Protein AF-A0A927SP95-F1 (afdb_monomer)

Secondary structure (DSSP, 8-state):
-EEEEEEE-TTS-HHHHHHHHGGGGGGEEEEEEHHHHHHHHTT-SEEEE-TTSEEEEEE---SSS--EEEEEE--SSSEEEEEEEE-TT-S--B--SS-SEEEEEEE--

Structure (mmCIF, N/CA/C/O backbone):
data_AF-A0A927SP95-F1
#
_entry.id   AF-A0A927SP95-F1
#
loop_
_atom_site.group_PDB
_atom_site.id
_atom_site.type_symbol
_atom_site.label_atom_id
_atom_site.label_alt_id
_atom_site.label_comp_id
_atom_site.label_asym_id
_atom_site.label_entity_id
_atom_site.label_seq_id
_atom_site.pdbx_PDB_ins_code
_atom_site.Cartn_x
_atom_site.Cartn_y
_atom_site.Cartn_z
_atom_site.occupancy
_atom_site.B_iso_or_equiv
_atom_site.auth_seq_id
_atom_site.auth_comp_id
_atom_site.auth_asym_id
_atom_site.auth_atom_id
_atom_site.pdbx_PDB_model_num
ATOM 1 N N . MET A 1 1 ? 7.076 -7.247 -18.136 1.00 79.69 1 MET A N 1
ATOM 2 C CA . MET A 1 1 ? 6.492 -6.467 -17.033 1.00 79.69 1 MET A CA 1
ATOM 3 C C . MET A 1 1 ? 5.248 -5.747 -17.532 1.00 79.69 1 MET A C 1
ATOM 5 O O . MET A 1 1 ? 5.354 -4.942 -18.454 1.00 79.69 1 MET A O 1
ATOM 9 N N . LEU A 1 2 ? 4.082 -6.104 -16.997 1.00 89.75 2 LEU A N 1
ATOM 10 C CA . LEU A 1 2 ? 2.785 -5.508 -17.331 1.00 89.75 2 LEU A CA 1
ATOM 11 C C . LEU A 1 2 ? 2.539 -4.287 -16.442 1.00 89.75 2 LEU A C 1
ATOM 13 O O . LEU A 1 2 ? 2.925 -4.301 -15.279 1.00 89.75 2 LEU A O 1
ATOM 17 N N . LYS A 1 3 ? 1.938 -3.228 -16.988 1.00 93.94 3 LYS A N 1
ATOM 18 C CA . LYS A 1 3 ? 1.659 -1.986 -16.256 1.00 93.94 3 LYS A CA 1
ATOM 19 C C . LYS A 1 3 ? 0.172 -1.694 -16.300 1.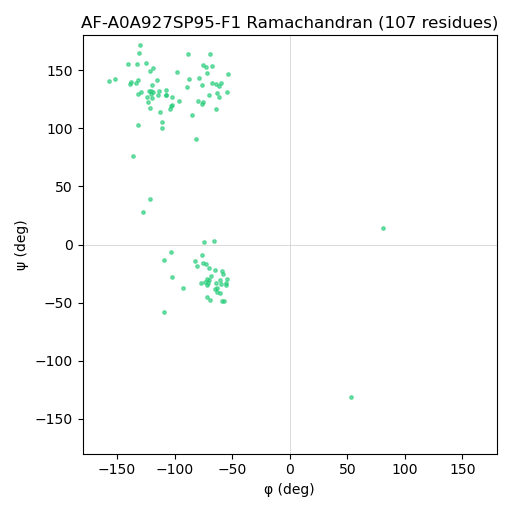00 93.94 3 LYS A C 1
ATOM 21 O O . LYS A 1 3 ? -0.403 -1.695 -17.387 1.00 93.94 3 LYS A O 1
ATOM 26 N N . GLU A 1 4 ? -0.406 -1.384 -15.152 1.00 94.62 4 GLU A N 1
ATOM 27 C CA . GLU A 1 4 ? -1.829 -1.093 -15.027 1.00 94.62 4 GLU A CA 1
ATOM 28 C C . GLU A 1 4 ? -2.061 0.097 -14.095 1.00 94.62 4 GLU A C 1
ATOM 30 O O . GLU A 1 4 ? -1.383 0.249 -13.078 1.00 94.62 4 GLU A O 1
ATOM 35 N N . ILE A 1 5 ? -3.010 0.959 -14.470 1.00 94.88 5 ILE A N 1
ATOM 36 C CA . ILE A 1 5 ? -3.501 2.041 -13.618 1.00 94.88 5 ILE A CA 1
ATOM 37 C C . ILE A 1 5 ? -4.851 1.607 -13.061 1.00 94.88 5 ILE A C 1
ATOM 39 O O . ILE A 1 5 ? -5.805 1.416 -13.814 1.00 94.88 5 ILE A O 1
ATOM 43 N N . THR A 1 6 ? -4.930 1.507 -11.741 1.00 95.06 6 THR A N 1
ATOM 44 C CA . THR A 1 6 ? -6.137 1.134 -11.014 1.00 95.06 6 THR A CA 1
ATOM 45 C C . THR A 1 6 ? -6.737 2.383 -10.379 1.00 95.06 6 THR A C 1
ATOM 47 O O . T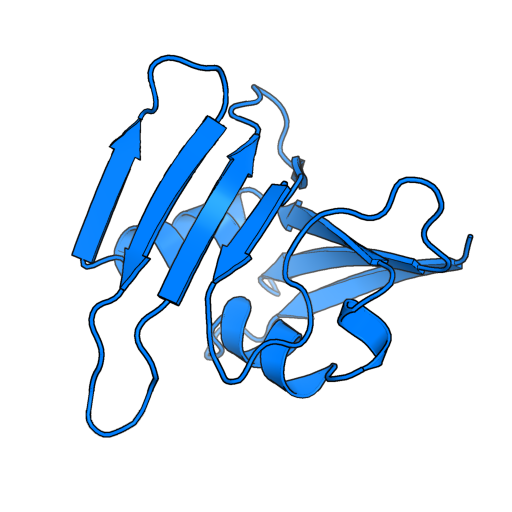HR A 1 6 ? -6.132 3.027 -9.516 1.00 95.06 6 THR A O 1
ATOM 50 N N . TYR A 1 7 ? -7.945 2.743 -10.811 1.00 96.19 7 TYR A N 1
ATOM 51 C CA . TYR A 1 7 ? -8.688 3.858 -10.232 1.00 96.19 7 TYR A CA 1
ATOM 52 C C . TYR A 1 7 ? -9.458 3.382 -9.001 1.00 96.19 7 TYR A C 1
ATOM 54 O O . TYR A 1 7 ? -10.409 2.613 -9.112 1.00 96.19 7 TYR A O 1
ATOM 62 N N . VAL A 1 8 ? -9.045 3.846 -7.825 1.00 95.88 8 VAL A N 1
ATOM 63 C CA . VAL A 1 8 ? -9.692 3.537 -6.548 1.00 95.88 8 VAL A CA 1
ATOM 64 C C . VAL A 1 8 ? -10.977 4.366 -6.440 1.00 95.88 8 VAL A C 1
ATOM 66 O O . VAL A 1 8 ? -10.891 5.600 -6.471 1.00 95.88 8 VAL A O 1
ATOM 69 N N . PRO A 1 9 ? -12.161 3.740 -6.298 1.00 95.75 9 PRO A N 1
ATOM 70 C CA . PRO A 1 9 ? -13.414 4.461 -6.087 1.00 95.75 9 PRO A CA 1
ATOM 71 C C . PRO A 1 9 ? -13.335 5.434 -4.902 1.00 95.75 9 PRO A C 1
ATOM 73 O O . PRO A 1 9 ? -12.647 5.175 -3.912 1.00 95.75 9 PRO A O 1
ATOM 76 N N . GLN A 1 10 ? -14.033 6.570 -4.986 1.00 92.69 10 GLN A N 1
ATOM 77 C CA . GLN A 1 10 ? -13.918 7.647 -3.990 1.00 92.69 10 GLN A CA 1
ATOM 78 C C . GLN A 1 10 ? -14.305 7.219 -2.571 1.00 92.69 10 GLN A C 1
ATOM 80 O O . GLN A 1 10 ? -13.743 7.725 -1.597 1.00 92.69 10 GLN A O 1
ATOM 85 N N . ASP A 1 11 ? -15.228 6.275 -2.448 1.00 92.75 11 ASP A N 1
ATOM 86 C CA . ASP A 1 11 ? -15.719 5.690 -1.203 1.00 92.75 11 ASP A CA 1
ATOM 87 C C . ASP A 1 11 ? -14.816 4.573 -0.658 1.00 92.75 11 ASP A C 1
ATOM 89 O O . ASP A 1 11 ? -14.894 4.252 0.524 1.00 92.75 11 ASP A O 1
ATOM 93 N N . LYS A 1 12 ? -13.880 4.056 -1.461 1.00 94.00 12 LYS A N 1
ATOM 94 C CA . LYS A 1 12 ? -13.056 2.893 -1.112 1.00 94.00 12 LYS A CA 1
ATOM 95 C C . LYS A 1 12 ? -11.675 3.248 -0.564 1.00 94.00 12 LYS A C 1
ATOM 97 O O . LYS A 1 12 ? -11.102 4.279 -0.936 1.00 94.00 12 LYS A O 1
ATOM 102 N N . CYS A 1 13 ? -11.131 2.428 0.337 1.00 94.50 13 CYS A N 1
ATOM 103 C CA . CYS A 1 13 ? -9.741 2.550 0.772 1.00 94.50 13 CYS A CA 1
ATOM 104 C C . CYS A 1 13 ? -8.791 1.987 -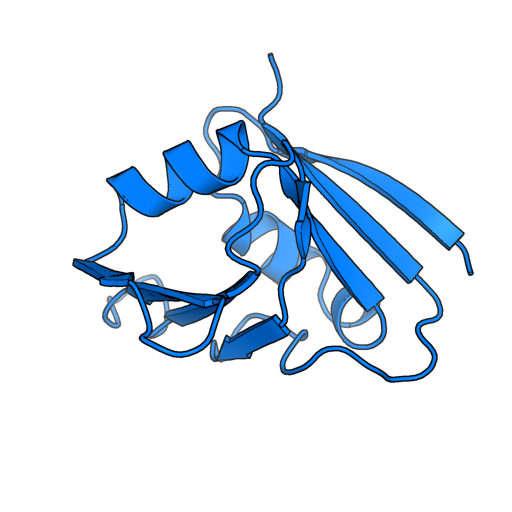0.305 1.00 94.50 13 CYS A C 1
ATOM 106 O O . CYS A 1 13 ? -9.055 0.911 -0.842 1.00 94.50 13 CYS A O 1
ATOM 108 N N . PRO A 1 14 ? -7.665 2.658 -0.619 1.00 96.12 14 PRO A N 1
ATOM 109 C CA . PRO A 1 14 ? -6.645 2.097 -1.507 1.00 96.12 14 PRO A CA 1
ATOM 110 C C . PRO A 1 14 ? -6.105 0.731 -1.062 1.00 96.12 14 PRO A C 1
ATOM 112 O O . PRO A 1 14 ? -5.815 -0.104 -1.912 1.00 96.12 14 PRO A O 1
ATOM 115 N N . LEU A 1 15 ? -5.993 0.490 0.250 1.00 96.00 15 LEU A N 1
ATOM 116 C CA . LEU A 1 15 ? -5.504 -0.787 0.782 1.00 96.00 15 LEU A CA 1
ATOM 117 C C . LEU A 1 15 ? -6.519 -1.925 0.586 1.00 96.00 15 LEU A C 1
ATOM 119 O O . LEU A 1 15 ? -6.104 -3.036 0.276 1.00 96.00 15 LEU A O 1
ATOM 123 N N . ASP A 1 16 ? -7.827 -1.639 0.629 1.00 95.25 16 ASP A N 1
ATOM 124 C CA . ASP A 1 16 ? -8.868 -2.637 0.325 1.00 95.25 16 ASP A CA 1
ATOM 125 C C . ASP A 1 16 ? -8.770 -3.114 -1.130 1.00 95.25 16 ASP A C 1
ATOM 127 O O . ASP A 1 16 ? -8.973 -4.287 -1.424 1.00 95.25 16 ASP A O 1
ATOM 131 N N . VAL A 1 17 ? -8.437 -2.209 -2.059 1.00 95.62 17 VAL A N 1
ATOM 132 C CA . VAL A 1 17 ? -8.224 -2.580 -3.467 1.00 95.62 17 VAL A CA 1
ATOM 133 C C . VAL A 1 17 ? -7.035 -3.530 -3.595 1.00 95.62 17 VAL A C 1
ATOM 135 O O . VAL A 1 17 ? -7.128 -4.513 -4.320 1.00 95.62 17 VAL A O 1
ATOM 138 N N . LEU A 1 18 ? -5.944 -3.291 -2.860 1.00 94.81 18 LEU A N 1
ATOM 139 C CA . LEU A 1 18 ? -4.802 -4.211 -2.842 1.00 94.81 18 LEU A CA 1
ATOM 140 C C . LEU A 1 18 ? -5.156 -5.571 -2.228 1.00 94.81 18 LEU A C 1
ATOM 142 O O . LEU A 1 18 ? -4.706 -6.594 -2.741 1.00 94.81 18 LEU A O 1
ATOM 146 N N . ALA A 1 19 ? -5.973 -5.597 -1.173 1.00 94.31 19 ALA A N 1
ATOM 147 C CA . ALA A 1 19 ? -6.465 -6.842 -0.584 1.00 94.31 19 ALA A CA 1
ATOM 148 C C . ALA A 1 19 ? -7.290 -7.656 -1.601 1.00 94.31 19 ALA A C 1
ATOM 150 O O . ALA A 1 19 ? -7.112 -8.866 -1.735 1.00 94.31 19 ALA A O 1
ATOM 151 N N . GLU A 1 20 ? -8.134 -6.989 -2.389 1.00 94.88 20 GLU A N 1
ATOM 152 C CA . GLU A 1 20 ? -8.957 -7.629 -3.423 1.00 94.88 20 GLU A CA 1
ATOM 153 C C . GLU A 1 20 ? -8.171 -8.152 -4.626 1.00 94.88 20 GLU A C 1
ATOM 155 O O . GLU A 1 20 ? -8.574 -9.148 -5.227 1.00 94.88 20 GLU A O 1
ATOM 160 N N . MET A 1 21 ? -7.049 -7.518 -4.973 1.00 92.19 21 MET A N 1
ATOM 161 C CA . MET A 1 21 ? -6.154 -8.003 -6.033 1.00 92.19 21 MET A CA 1
ATOM 162 C C . MET A 1 21 ? -5.506 -9.347 -5.672 1.00 92.19 21 MET A C 1
ATOM 164 O O . MET A 1 21 ? -5.085 -10.097 -6.556 1.00 92.19 21 MET A O 1
ATOM 168 N N . GLY A 1 22 ? -5.442 -9.675 -4.377 1.00 91.00 22 GLY A N 1
ATOM 169 C CA . GLY A 1 22 ? -4.972 -10.963 -3.887 1.00 91.00 22 GLY A CA 1
ATOM 170 C C . GLY A 1 22 ? -3.597 -11.331 -4.445 1.00 91.00 22 GLY A C 1
ATOM 171 O O . GLY A 1 22 ? -2.667 -10.527 -4.447 1.00 91.00 22 GLY A O 1
ATOM 172 N N . ALA A 1 23 ? -3.464 -12.557 -4.955 1.00 90.75 23 ALA A N 1
ATOM 173 C CA . ALA A 1 23 ? -2.181 -13.105 -5.394 1.00 90.75 23 ALA A CA 1
ATOM 174 C C . ALA A 1 23 ? -1.475 -12.273 -6.481 1.00 90.75 23 ALA A C 1
ATOM 176 O O . ALA A 1 23 ? -0.247 -12.320 -6.564 1.00 90.75 23 ALA A O 1
ATOM 177 N N . GLU A 1 24 ? -2.204 -11.494 -7.284 1.00 89.44 24 GLU A N 1
ATOM 178 C CA . GLU A 1 24 ? -1.596 -10.656 -8.324 1.00 89.44 24 GLU A CA 1
ATOM 179 C C . GLU A 1 24 ? -0.694 -9.568 -7.733 1.00 89.44 24 GLU A C 1
ATOM 181 O O . GLU A 1 24 ? 0.343 -9.248 -8.314 1.00 89.44 24 GLU A O 1
ATOM 186 N N . SER A 1 25 ? -1.026 -9.045 -6.548 1.00 91.00 25 SER A N 1
ATOM 187 C CA . SER A 1 25 ? -0.212 -8.022 -5.889 1.00 91.00 25 SER A CA 1
ATOM 188 C C . SER A 1 25 ? 1.066 -8.588 -5.260 1.00 91.00 25 SER A C 1
ATOM 190 O O . SER A 1 25 ? 1.962 -7.817 -4.935 1.00 91.00 25 SER A O 1
ATOM 192 N N . SER A 1 26 ? 1.169 -9.909 -5.064 1.00 92.12 26 SER A N 1
ATOM 193 C CA . SER A 1 26 ? 2.293 -10.532 -4.342 1.00 92.12 26 SER A CA 1
ATOM 194 C C . SER A 1 26 ? 3.638 -10.454 -5.078 1.00 92.12 26 SER A C 1
ATOM 196 O O . SER A 1 26 ? 4.680 -10.425 -4.431 1.00 92.12 26 SER A O 1
ATOM 198 N N . ASP A 1 27 ? 3.614 -10.385 -6.414 1.00 90.44 27 ASP A N 1
ATOM 199 C CA . ASP A 1 27 ? 4.792 -10.351 -7.300 1.00 90.44 27 ASP A CA 1
ATOM 200 C C . ASP A 1 27 ? 4.796 -9.078 -8.173 1.00 90.44 27 ASP A C 1
ATOM 202 O O . ASP A 1 27 ? 5.078 -9.092 -9.380 1.00 90.44 27 ASP A O 1
ATOM 206 N N . ALA A 1 28 ? 4.397 -7.958 -7.563 1.00 95.12 28 ALA A N 1
ATOM 207 C CA . ALA A 1 28 ? 4.217 -6.676 -8.232 1.00 95.12 28 ALA A CA 1
ATOM 208 C C . ALA A 1 28 ? 5.022 -5.550 -7.576 1.00 95.12 28 ALA A C 1
ATOM 210 O O . ALA A 1 28 ? 5.301 -5.579 -6.381 1.00 95.12 28 ALA A O 1
ATOM 211 N N . TRP A 1 29 ? 5.332 -4.504 -8.342 1.00 97.25 29 TRP A N 1
ATOM 212 C CA . TRP A 1 29 ? 5.604 -3.188 -7.760 1.00 97.25 29 TRP A CA 1
ATOM 213 C C . TRP A 1 29 ? 4.309 -2.400 -7.639 1.00 97.25 29 TRP A C 1
ATOM 215 O O . TRP A 1 29 ? 3.520 -2.336 -8.581 1.00 97.25 29 TRP A O 1
ATOM 225 N N . ILE A 1 30 ? 4.120 -1.756 -6.493 1.00 97.81 30 ILE A N 1
ATOM 226 C CA . ILE A 1 30 ? 2.939 -0.948 -6.213 1.00 97.81 30 ILE A CA 1
ATOM 227 C C . ILE A 1 30 ? 3.375 0.508 -6.081 1.00 97.81 30 ILE A C 1
ATOM 229 O O . ILE A 1 30 ? 4.291 0.833 -5.328 1.00 97.81 30 ILE A O 1
ATOM 233 N N . TYR A 1 31 ? 2.697 1.385 -6.810 1.00 97.75 31 TYR A N 1
ATOM 234 C CA . TYR A 1 31 ? 2.855 2.829 -6.724 1.00 97.75 31 TYR A CA 1
ATOM 235 C C . TYR A 1 31 ? 1.527 3.458 -6.319 1.00 97.75 31 TYR A C 1
ATOM 237 O O . TYR A 1 31 ? 0.504 3.253 -6.973 1.00 97.75 31 TYR A O 1
ATOM 245 N N . LEU A 1 32 ? 1.548 4.258 -5.258 1.00 97.94 32 LEU A N 1
ATOM 246 C CA . LEU A 1 32 ? 0.394 5.012 -4.784 1.00 97.94 32 LEU A CA 1
ATOM 247 C C . LEU A 1 32 ? 0.527 6.470 -5.211 1.00 97.94 32 LEU A C 1
ATOM 249 O O . LEU A 1 32 ? 1.535 7.121 -4.939 1.00 97.94 32 LEU A O 1
ATOM 253 N N . HIS A 1 33 ? -0.497 7.005 -5.868 1.00 97.75 33 HIS 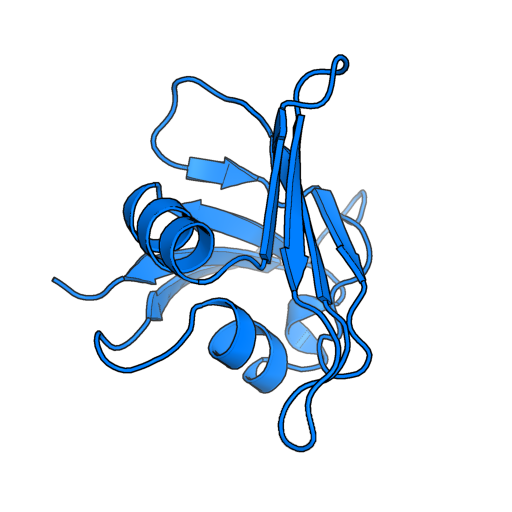A N 1
ATOM 254 C CA . HIS A 1 33 ? -0.546 8.426 -6.190 1.00 97.75 33 HIS A CA 1
ATOM 255 C C . HIS A 1 33 ? -0.697 9.268 -4.913 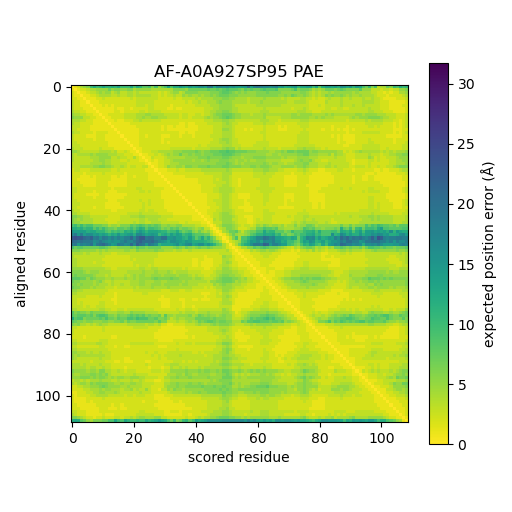1.00 97.75 33 HIS A C 1
ATOM 257 O O . HIS A 1 33 ? -1.320 8.836 -3.940 1.00 97.75 33 HIS A O 1
ATOM 263 N N . GLU A 1 34 ? -0.229 10.516 -4.933 1.00 96.12 34 GLU A N 1
ATOM 264 C CA . GLU A 1 34 ? -0.287 11.437 -3.793 1.00 96.12 34 GLU A CA 1
ATOM 265 C C . GLU A 1 34 ? -1.710 11.616 -3.234 1.00 96.12 34 GLU A C 1
ATOM 267 O O . GLU A 1 34 ? -1.893 11.830 -2.038 1.00 96.12 34 GLU A O 1
ATOM 272 N N . ASN A 1 35 ? -2.745 11.497 -4.073 1.00 96.12 35 ASN A N 1
ATOM 273 C CA . ASN A 1 35 ? -4.138 11.595 -3.628 1.00 96.12 35 ASN A CA 1
ATOM 274 C C . ASN A 1 35 ? -4.600 10.351 -2.843 1.00 96.12 35 ASN A C 1
ATOM 276 O O . ASN A 1 35 ? -5.385 10.490 -1.905 1.00 96.12 35 ASN A O 1
ATOM 280 N N . ALA A 1 36 ? -4.081 9.167 -3.175 1.00 97.00 36 ALA A N 1
ATOM 281 C CA . ALA A 1 36 ? -4.313 7.930 -2.442 1.00 97.00 36 ALA A CA 1
ATOM 282 C C . ALA A 1 36 ? -3.566 7.971 -1.104 1.00 97.00 36 ALA A C 1
ATOM 284 O O . ALA A 1 36 ? -4.175 7.732 -0.064 1.00 97.00 36 ALA A O 1
ATOM 285 N N . ILE A 1 37 ? -2.300 8.411 -1.112 1.00 95.81 37 ILE A N 1
ATOM 286 C CA . ILE A 1 37 ? -1.510 8.652 0.107 1.00 95.81 37 ILE A CA 1
ATOM 287 C C . ILE A 1 37 ? -2.217 9.646 1.032 1.00 95.81 37 ILE A C 1
ATOM 289 O O . ILE A 1 37 ? -2.424 9.357 2.206 1.00 95.81 37 ILE A O 1
ATOM 293 N N . LYS A 1 38 ? -2.677 10.790 0.509 1.00 94.50 38 LYS A N 1
ATOM 294 C CA . LYS A 1 38 ? -3.432 11.787 1.287 1.00 94.50 38 LYS A CA 1
ATOM 295 C C . LYS A 1 38 ? -4.719 11.219 1.884 1.00 94.50 38 LYS A C 1
ATOM 297 O O . LYS A 1 38 ? -5.118 11.653 2.964 1.00 94.50 38 LYS A O 1
ATOM 302 N N . LYS A 1 39 ? -5.396 10.289 1.200 1.00 95.25 39 LYS A N 1
ATOM 303 C CA . LYS A 1 39 ? -6.574 9.607 1.750 1.00 95.25 39 LYS A CA 1
ATOM 304 C C . LYS A 1 39 ? -6.181 8.664 2.888 1.00 95.25 39 LYS A C 1
ATOM 306 O O . LYS A 1 39 ? -6.790 8.745 3.950 1.00 95.25 39 LYS A O 1
ATOM 311 N N . LEU A 1 40 ? -5.155 7.838 2.690 1.00 95.81 40 LEU A N 1
ATOM 312 C CA . LEU A 1 40 ? -4.643 6.917 3.708 1.00 95.81 40 LEU A CA 1
ATOM 313 C C . LEU A 1 40 ? -4.180 7.664 4.963 1.00 95.81 40 LEU A C 1
ATOM 315 O O . LEU A 1 40 ? -4.652 7.363 6.058 1.00 95.81 40 LEU A O 1
ATOM 319 N N . ALA A 1 41 ? -3.383 8.720 4.790 1.00 94.25 41 ALA A N 1
ATOM 320 C CA . ALA A 1 41 ? -2.850 9.546 5.872 1.00 94.25 41 ALA A CA 1
ATOM 321 C C . ALA A 1 41 ? -3.932 10.119 6.802 1.00 94.25 41 ALA A C 1
ATOM 323 O O . ALA A 1 41 ? -3.701 10.272 7.995 1.00 94.25 41 ALA A O 1
ATOM 324 N N . LYS A 1 42 ? -5.127 10.428 6.276 1.00 94.06 42 LYS A N 1
ATOM 325 C CA . LYS A 1 42 ? -6.256 10.939 7.077 1.00 94.06 42 LYS A CA 1
ATOM 326 C C . LYS A 1 42 ? -6.872 9.891 8.004 1.00 94.06 42 LYS A C 1
ATOM 328 O O . LYS A 1 42 ? -7.606 10.262 8.912 1.00 94.06 42 LYS A O 1
ATOM 333 N N . SER A 1 43 ? -6.642 8.613 7.720 1.00 92.94 43 SER A N 1
ATOM 334 C CA . SER A 1 43 ? -7.223 7.481 8.447 1.00 92.94 43 SER A CA 1
ATOM 335 C C . SER A 1 43 ? -6.214 6.708 9.293 1.00 92.94 43 SER A C 1
ATOM 337 O O . SER A 1 43 ? -6.637 5.886 10.096 1.00 92.94 43 SER A O 1
ATOM 339 N N . ALA A 1 44 ? -4.914 6.936 9.092 1.00 94.31 44 ALA A N 1
ATOM 340 C CA . ALA A 1 44 ? -3.862 6.253 9.834 1.00 94.31 44 ALA A CA 1
ATOM 341 C C . ALA A 1 44 ? -3.871 6.676 11.310 1.00 94.31 44 ALA A C 1
ATOM 343 O O . ALA A 1 44 ? -4.013 7.860 11.624 1.00 94.31 44 ALA A O 1
ATOM 344 N N . ASP A 1 45 ? -3.676 5.714 12.212 1.00 93.44 45 ASP A N 1
ATOM 345 C CA . ASP A 1 45 ? -3.534 5.976 13.647 1.00 93.44 45 ASP A CA 1
ATOM 346 C C . ASP A 1 45 ? -2.190 6.644 13.955 1.00 93.44 45 ASP A C 1
ATOM 348 O O . ASP A 1 45 ? -2.088 7.497 14.843 1.00 93.44 45 ASP A O 1
ATOM 352 N N . HIS A 1 46 ? -1.153 6.260 13.207 1.00 88.12 46 HIS A N 1
ATOM 353 C CA . HIS A 1 46 ? 0.185 6.823 13.310 1.00 88.12 46 HIS A CA 1
ATOM 354 C C . HIS A 1 46 ? 0.753 7.137 11.927 1.00 88.12 46 HIS A C 1
ATOM 356 O O . HIS A 1 46 ? 0.608 6.365 10.980 1.00 88.12 46 HIS A O 1
ATOM 362 N N . HIS A 1 47 ? 1.417 8.288 11.835 1.00 85.50 47 HIS A N 1
ATOM 363 C CA . HIS A 1 47 ? 2.127 8.747 10.648 1.00 85.50 47 HIS A CA 1
ATOM 364 C C . HIS A 1 47 ? 3.512 9.211 11.084 1.00 85.50 47 HIS A C 1
ATOM 366 O O . HIS A 1 47 ? 3.656 10.269 11.706 1.00 85.50 47 HIS A O 1
ATOM 372 N N . LEU A 1 48 ? 4.514 8.377 10.827 1.00 80.75 48 LEU A N 1
ATOM 373 C CA . LEU A 1 48 ? 5.869 8.587 11.312 1.00 80.75 48 LEU A CA 1
ATOM 374 C C . LEU A 1 48 ? 6.785 8.866 10.116 1.00 80.75 48 LEU A C 1
ATOM 376 O O . LEU A 1 48 ? 6.992 7.977 9.285 1.00 80.75 48 LEU A O 1
ATOM 380 N N . PRO A 1 49 ? 7.349 10.084 9.999 1.00 72.56 49 PRO A N 1
ATOM 381 C CA . PRO A 1 49 ? 8.453 10.300 9.080 1.00 72.56 49 PRO A CA 1
ATOM 382 C C . PRO A 1 49 ? 9.630 9.451 9.567 1.00 72.56 49 PRO A C 1
ATOM 384 O O . PRO A 1 49 ? 10.125 9.649 10.680 1.00 72.56 49 PRO A O 1
ATOM 387 N N . SER A 1 50 ? 10.053 8.475 8.765 1.00 66.00 50 SER A N 1
ATOM 388 C CA . SER A 1 50 ? 11.222 7.672 9.104 1.00 66.00 50 SER A CA 1
ATOM 389 C C . SER A 1 50 ? 12.489 8.456 8.769 1.00 66.00 50 SER A C 1
ATOM 391 O O . SER A 1 50 ? 12.568 9.147 7.755 1.00 66.00 50 SER A O 1
ATOM 393 N N . CYS A 1 51 ? 13.528 8.317 9.592 1.00 60.75 51 CYS A N 1
ATOM 394 C CA . CYS A 1 51 ? 14.830 8.956 9.378 1.00 60.75 51 CYS A CA 1
ATOM 395 C C . CYS A 1 51 ? 15.584 8.443 8.127 1.00 60.75 51 CYS A C 1
ATOM 397 O O . CYS A 1 51 ? 16.724 8.845 7.901 1.00 60.75 51 CYS A O 1
ATOM 399 N N . THR A 1 52 ? 14.999 7.537 7.336 1.00 70.19 52 THR A N 1
ATOM 400 C CA . THR A 1 52 ? 15.689 6.726 6.317 1.00 70.19 52 THR A CA 1
ATOM 401 C C . THR A 1 52 ? 15.062 6.778 4.913 1.00 70.19 52 THR A C 1
ATOM 403 O O . THR A 1 52 ? 15.239 5.848 4.133 1.00 70.19 52 THR A O 1
ATOM 406 N N . GLY A 1 53 ? 14.386 7.873 4.541 1.00 84.88 53 GLY A N 1
ATOM 407 C CA . GLY A 1 53 ? 13.918 8.095 3.155 1.00 84.88 53 GLY A CA 1
ATOM 408 C C . GLY A 1 53 ? 12.621 7.366 2.784 1.00 84.88 53 GLY A C 1
ATOM 409 O O . GLY A 1 53 ? 12.267 7.271 1.610 1.00 84.88 53 GLY A O 1
ATOM 410 N N . PHE A 1 54 ? 11.901 6.869 3.786 1.00 90.88 54 PHE A N 1
ATOM 411 C CA . PHE A 1 54 ? 10.550 6.341 3.644 1.00 90.88 54 PHE A CA 1
ATOM 412 C C . PHE A 1 54 ? 9.632 6.939 4.711 1.00 90.88 54 PHE A C 1
ATOM 414 O O . PHE A 1 54 ? 10.084 7.514 5.702 1.00 90.88 54 PHE A O 1
ATOM 421 N N . ILE A 1 55 ? 8.331 6.795 4.513 1.00 93.12 55 ILE A N 1
ATOM 422 C CA . ILE A 1 55 ? 7.308 7.159 5.490 1.00 93.12 55 ILE A CA 1
ATOM 423 C C . ILE A 1 55 ? 6.588 5.892 5.928 1.00 93.12 55 ILE A C 1
ATOM 425 O O . ILE A 1 55 ? 6.331 5.001 5.116 1.00 93.12 55 ILE A O 1
ATOM 429 N N . GLU A 1 56 ? 6.271 5.826 7.219 1.00 94.75 56 GLU A N 1
ATOM 430 C CA . GLU A 1 56 ? 5.491 4.753 7.819 1.00 94.75 56 GLU A CA 1
ATOM 431 C C . GLU A 1 56 ? 4.084 5.243 8.188 1.00 94.75 56 GLU A C 1
ATOM 433 O O . GLU A 1 56 ? 3.911 6.294 8.815 1.00 94.75 56 GLU A O 1
ATOM 438 N N . MET A 1 57 ? 3.077 4.452 7.816 1.00 95.88 57 MET A N 1
ATOM 439 C CA . MET A 1 57 ? 1.701 4.580 8.292 1.00 95.88 57 MET A CA 1
ATOM 440 C C . MET A 1 57 ? 1.269 3.298 8.993 1.00 95.88 57 MET A C 1
ATOM 442 O O . MET A 1 57 ? 1.434 2.208 8.445 1.00 95.88 57 MET A O 1
ATOM 446 N N . GLU A 1 58 ? 0.674 3.436 10.175 1.00 96.19 58 GLU A N 1
ATOM 447 C CA . GLU A 1 58 ? 0.127 2.319 10.946 1.00 96.19 58 GLU A CA 1
ATOM 448 C C . GLU A 1 58 ? -1.376 2.503 11.176 1.00 96.19 58 GLU A C 1
ATOM 450 O O . GLU A 1 58 ? -1.838 3.590 11.537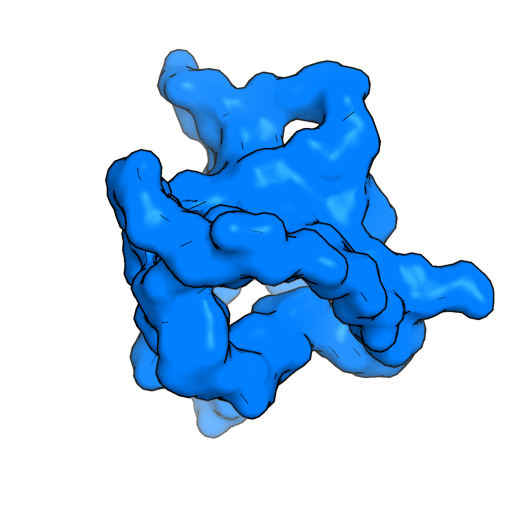 1.00 96.19 58 GLU A O 1
ATOM 455 N N . TRP A 1 59 ? -2.113 1.405 11.021 1.00 96.69 59 TRP A N 1
ATOM 456 C CA . TRP A 1 59 ? -3.492 1.229 11.462 1.00 96.69 59 TRP A CA 1
ATOM 457 C C . TRP A 1 59 ? -3.547 0.089 12.476 1.00 96.69 59 TRP A C 1
ATOM 459 O O . TRP A 1 59 ? -3.014 -1.002 12.242 1.00 96.69 59 TRP A O 1
ATOM 469 N N . LYS A 1 60 ? -4.200 0.331 13.610 1.00 95.12 60 LYS A N 1
ATOM 470 C CA . LYS A 1 60 ? -4.434 -0.678 14.643 1.00 95.12 60 LYS A CA 1
ATOM 471 C C . LYS A 1 60 ? -5.493 -1.671 14.185 1.00 95.12 60 LYS A C 1
ATOM 473 O O . LYS A 1 60 ? -6.383 -1.352 13.404 1.00 95.12 60 LYS A O 1
ATOM 478 N N . GLU A 1 61 ? -5.395 -2.885 14.713 1.00 95.81 61 GLU A N 1
ATOM 479 C CA . GLU A 1 61 ? -6.400 -3.919 14.493 1.00 95.81 61 GLU A CA 1
ATOM 480 C C . GLU A 1 61 ? -7.776 -3.469 15.006 1.00 95.81 61 GLU A C 1
ATOM 482 O O . GLU A 1 61 ? -7.901 -2.869 16.078 1.00 95.81 61 GLU A O 1
ATOM 487 N N . THR A 1 62 ? -8.811 -3.787 14.235 1.00 93.44 62 THR A N 1
ATOM 488 C CA . THR A 1 62 ? -10.220 -3.577 14.579 1.00 93.44 62 THR A CA 1
ATOM 489 C C . THR A 1 62 ? -10.999 -4.871 14.353 1.00 93.44 62 THR A C 1
ATOM 491 O O . THR A 1 62 ? -10.499 -5.801 13.731 1.00 93.44 62 THR A O 1
ATOM 494 N N . GLU A 1 63 ? -12.266 -4.929 14.772 1.00 92.12 63 GLU A N 1
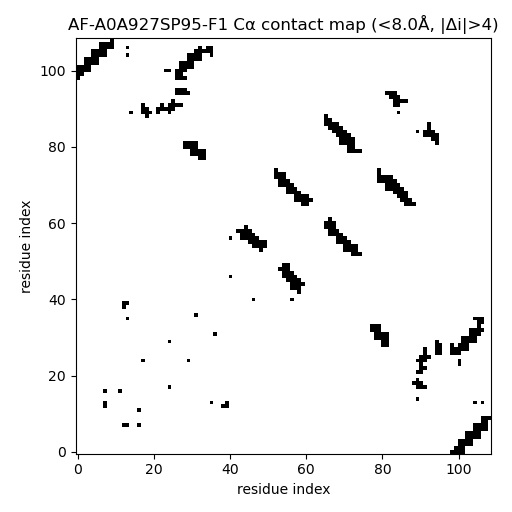ATOM 495 C CA . GLU A 1 63 ? -13.131 -6.085 14.472 1.00 92.12 63 GLU A CA 1
ATOM 496 C C . GLU A 1 63 ? -13.310 -6.347 12.966 1.00 92.12 63 GLU A C 1
ATOM 498 O O . GLU A 1 63 ? -13.668 -7.454 12.573 1.00 92.12 63 GLU A O 1
ATOM 503 N N . LYS A 1 64 ? -13.108 -5.325 12.123 1.00 89.25 64 LYS A N 1
ATOM 504 C CA . LYS A 1 64 ? -13.340 -5.401 10.673 1.00 89.25 64 LYS A CA 1
ATOM 505 C C . LYS A 1 64 ? -12.065 -5.549 9.852 1.00 89.25 64 LYS A C 1
ATOM 507 O O . LYS A 1 64 ? -12.141 -6.082 8.753 1.00 89.25 64 LYS A O 1
ATOM 512 N N . TYR A 1 65 ? -10.941 -5.051 10.359 1.00 90.12 65 TYR A N 1
ATOM 513 C CA . TYR A 1 65 ? -9.700 -4.919 9.600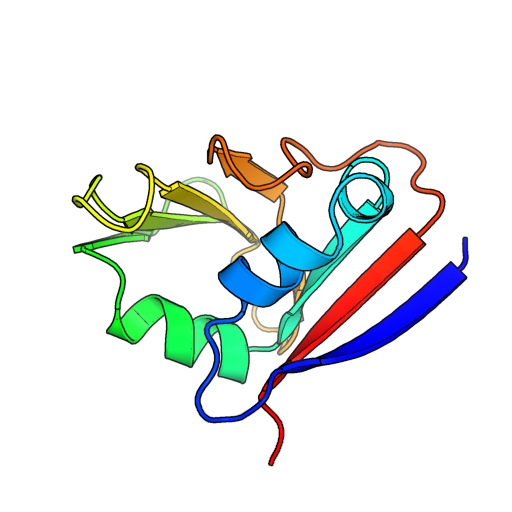 1.00 90.12 65 TYR A CA 1
ATOM 514 C C . TYR A 1 65 ? -8.500 -5.320 10.453 1.00 90.12 65 TYR A C 1
ATOM 516 O O . TYR A 1 65 ? -8.441 -4.922 11.625 1.00 90.12 65 TYR A O 1
ATOM 524 N N . PRO A 1 66 ? -7.533 -6.060 9.885 1.00 93.56 66 PRO A N 1
ATOM 525 C CA . PRO A 1 66 ? -6.336 -6.438 10.611 1.00 93.56 66 PRO A CA 1
ATOM 526 C C . PRO A 1 66 ? -5.450 -5.222 10.884 1.00 93.56 66 PRO A C 1
ATOM 528 O O . PRO A 1 66 ? -5.555 -4.171 10.245 1.00 93.56 66 PRO A O 1
ATOM 531 N N . LYS A 1 67 ? -4.515 -5.390 11.823 1.00 96.31 67 LYS A N 1
ATOM 532 C CA . LYS A 1 67 ? -3.405 -4.448 11.972 1.00 96.31 67 LYS A CA 1
ATOM 533 C C . LYS A 1 67 ? -2.680 -4.314 10.631 1.00 96.31 67 LYS A C 1
ATOM 535 O O . LYS A 1 67 ? -2.311 -5.326 10.039 1.00 96.31 67 LYS A O 1
ATOM 540 N N . THR A 1 68 ? -2.441 -3.076 10.206 1.00 97.38 68 THR A N 1
ATOM 541 C CA . THR A 1 68 ? -1.783 -2.781 8.932 1.00 97.38 68 THR A CA 1
ATOM 542 C C . THR A 1 68 ? -0.624 -1.814 9.124 1.00 97.38 68 THR A C 1
ATOM 544 O O . THR A 1 68 ? -0.777 -0.775 9.763 1.00 97.38 68 THR A O 1
ATOM 547 N N . LEU A 1 69 ? 0.532 -2.143 8.551 1.00 96.25 69 LEU A N 1
ATOM 548 C CA . LEU A 1 69 ? 1.701 -1.268 8.474 1.00 96.25 69 LEU A CA 1
ATOM 549 C C . LEU A 1 69 ? 2.065 -1.051 7.006 1.00 96.25 69 LEU A C 1
ATOM 551 O O . LEU A 1 69 ? 2.192 -2.026 6.274 1.00 96.25 69 LEU A O 1
ATOM 555 N N . LEU A 1 70 ? 2.248 0.196 6.584 1.00 96.38 70 LEU A N 1
ATOM 556 C CA . LEU A 1 70 ? 2.609 0.572 5.216 1.00 96.38 70 LEU A CA 1
ATOM 557 C C . LEU A 1 70 ? 3.891 1.401 5.230 1.00 96.38 70 LEU A C 1
ATOM 559 O O . LEU A 1 70 ? 3.938 2.437 5.894 1.00 96.38 70 LEU A O 1
ATOM 563 N N . HIS A 1 71 ? 4.886 0.997 4.438 1.00 95.75 71 HIS A N 1
ATOM 564 C CA . HIS A 1 71 ? 6.073 1.799 4.135 1.00 95.75 71 HIS A CA 1
ATOM 565 C C . HIS A 1 71 ? 6.093 2.195 2.666 1.00 95.75 71 HIS A C 1
ATOM 567 O O . HIS A 1 71 ? 5.942 1.348 1.782 1.00 95.75 71 HIS A O 1
ATOM 573 N N . TYR A 1 72 ? 6.345 3.471 2.396 1.00 95.19 72 TYR A N 1
ATOM 574 C CA . TYR A 1 72 ? 6.506 3.980 1.037 1.00 95.19 72 TYR A CA 1
ATOM 575 C C . TYR A 1 72 ? 7.628 5.014 0.944 1.00 95.19 72 TYR A C 1
ATOM 577 O O . TYR A 1 72 ? 7.963 5.663 1.932 1.00 95.19 72 TYR A O 1
ATOM 585 N N . GLU A 1 73 ? 8.209 5.173 -0.244 1.00 94.06 73 GLU A N 1
ATOM 586 C CA . GLU A 1 73 ? 9.297 6.128 -0.482 1.00 94.06 73 GLU A CA 1
ATOM 587 C C . GLU A 1 73 ? 8.853 7.583 -0.261 1.00 94.06 73 GLU A C 1
ATOM 589 O O . GLU A 1 73 ? 7.857 8.056 -0.832 1.00 94.06 73 GLU A O 1
ATOM 594 N N . ASP A 1 74 ? 9.644 8.323 0.519 1.00 89.88 74 ASP A N 1
ATOM 595 C CA . ASP A 1 74 ? 9.475 9.766 0.680 1.00 89.88 74 ASP A CA 1
ATOM 596 C C . ASP A 1 74 ? 10.121 10.485 -0.508 1.00 89.88 74 ASP A C 1
ATOM 598 O O . ASP A 1 74 ? 11.322 10.766 -0.533 1.00 89.88 74 ASP A O 1
ATOM 602 N N . THR A 1 75 ? 9.325 10.718 -1.550 1.00 87.38 75 THR A N 1
ATOM 603 C CA . THR A 1 75 ? 9.778 11.378 -2.777 1.00 87.38 75 THR A CA 1
ATOM 604 C C . THR A 1 75 ? 9.011 12.673 -3.000 1.00 87.38 75 THR A C 1
ATOM 606 O O . THR A 1 75 ? 7.836 12.785 -2.657 1.00 87.38 75 THR A O 1
ATOM 609 N N . ALA A 1 76 ? 9.647 13.634 -3.673 1.00 84.00 76 ALA A N 1
ATOM 610 C CA . ALA A 1 76 ? 8.983 14.854 -4.134 1.00 84.00 76 ALA A CA 1
ATOM 611 C C . ALA A 1 76 ? 8.062 14.628 -5.355 1.00 84.00 76 ALA A C 1
ATOM 613 O O . ALA A 1 76 ? 7.526 15.589 -5.910 1.00 84.00 76 ALA A O 1
ATOM 614 N N . THR A 1 77 ? 7.920 13.385 -5.828 1.00 90.69 77 THR A N 1
ATOM 615 C CA . THR A 1 77 ? 7.072 13.051 -6.976 1.00 90.69 77 THR A CA 1
ATOM 616 C C . THR A 1 77 ? 5.642 12.748 -6.532 1.00 90.69 77 THR A C 1
ATOM 618 O O . THR A 1 77 ? 5.380 12.494 -5.363 1.00 90.69 77 THR A O 1
ATOM 621 N N . GLN A 1 78 ? 4.701 12.746 -7.477 1.00 95.25 78 GLN A N 1
ATOM 622 C CA . GLN A 1 78 ? 3.300 12.413 -7.193 1.00 95.25 78 GLN A CA 1
ATOM 623 C C . GLN A 1 78 ? 3.046 10.913 -7.000 1.00 95.25 78 GLN A C 1
ATOM 625 O O . GLN A 1 78 ? 1.931 10.541 -6.650 1.00 95.25 78 GLN A O 1
ATOM 630 N N . TRP A 1 79 ? 4.026 10.049 -7.270 1.00 96.62 79 TRP A N 1
ATOM 631 C CA . TRP A 1 79 ? 3.871 8.599 -7.203 1.00 96.62 79 TRP A CA 1
ATOM 632 C C . TRP A 1 79 ? 4.870 8.020 -6.214 1.00 96.62 79 TRP A C 1
ATOM 634 O O . TRP A 1 79 ? 6.078 8.092 -6.411 1.00 96.62 79 TRP A O 1
ATOM 644 N N . HIS A 1 80 ? 4.345 7.414 -5.162 1.00 96.06 80 HIS A N 1
ATOM 645 C CA . HIS A 1 80 ? 5.129 6.869 -4.070 1.00 96.06 80 HIS A CA 1
ATOM 646 C C . HIS A 1 80 ? 5.217 5.359 -4.219 1.00 96.06 80 HIS A C 1
ATOM 648 O O . HIS A 1 80 ? 4.188 4.677 -4.230 1.00 96.06 80 HIS A O 1
ATOM 654 N N . LYS A 1 81 ? 6.436 4.834 -4.351 1.00 96.31 81 LYS A N 1
ATOM 655 C CA . LYS A 1 81 ? 6.647 3.391 -4.393 1.00 96.31 81 LYS A CA 1
ATOM 656 C C . LYS A 1 81 ? 6.381 2.806 -3.014 1.00 96.31 81 LYS A C 1
ATOM 658 O O . LYS A 1 81 ? 6.926 3.290 -2.023 1.00 96.31 81 LYS A O 1
ATOM 663 N N . VAL A 1 82 ? 5.553 1.774 -2.954 1.00 96.81 82 VAL A N 1
ATOM 664 C CA . VAL A 1 82 ? 5.348 0.991 -1.739 1.00 96.81 82 VAL A CA 1
ATOM 665 C C . VAL A 1 82 ? 6.500 0.010 -1.607 1.00 96.81 82 VAL A C 1
ATOM 667 O O . VAL A 1 82 ? 6.752 -0.788 -2.507 1.00 96.81 82 VAL A O 1
ATOM 670 N N . LEU A 1 83 ? 7.186 0.080 -0.473 1.00 95.19 83 LEU A N 1
ATOM 671 C CA . LEU A 1 83 ? 8.337 -0.760 -0.163 1.00 95.19 83 LEU A CA 1
ATOM 672 C C . LEU A 1 83 ? 7.911 -2.014 0.597 1.00 95.19 83 LEU A C 1
ATOM 674 O O . LEU A 1 83 ? 8.466 -3.095 0.394 1.00 95.19 83 LEU A O 1
ATOM 678 N N . TYR A 1 84 ? 6.927 -1.853 1.483 1.00 94.31 84 TYR A N 1
ATOM 679 C CA . TYR A 1 84 ? 6.496 -2.897 2.397 1.00 94.31 84 TYR A CA 1
ATOM 680 C C . TYR A 1 84 ? 5.060 -2.674 2.876 1.00 94.31 84 TYR A C 1
ATOM 682 O O . TYR A 1 84 ? 4.665 -1.540 3.159 1.00 94.31 84 TYR A O 1
ATOM 690 N N . ILE A 1 85 ? 4.296 -3.763 2.987 1.00 96.50 85 ILE A N 1
ATOM 691 C CA . ILE A 1 85 ? 3.009 -3.802 3.685 1.00 96.50 85 ILE A CA 1
ATOM 692 C C . ILE A 1 85 ? 3.003 -5.011 4.621 1.00 96.50 85 ILE A C 1
ATOM 694 O O . ILE A 1 85 ? 3.287 -6.126 4.199 1.00 96.50 85 ILE A O 1
ATOM 698 N N . ASN A 1 86 ? 2.646 -4.802 5.887 1.00 95.50 86 ASN A N 1
ATOM 699 C CA . ASN A 1 86 ? 2.324 -5.881 6.818 1.00 95.50 86 ASN A CA 1
ATOM 700 C C . ASN A 1 86 ? 0.838 -5.849 7.136 1.00 95.50 86 ASN A C 1
ATOM 702 O O . ASN A 1 86 ? 0.413 -5.031 7.951 1.00 95.50 86 ASN A O 1
ATOM 706 N N . ALA A 1 87 ? 0.074 -6.721 6.492 1.00 95.44 87 ALA A N 1
ATOM 707 C CA . ALA A 1 87 ? -1.332 -6.953 6.780 1.00 95.44 87 ALA A CA 1
ATOM 708 C C . ALA A 1 87 ? -1.675 -8.398 6.403 1.00 95.44 87 ALA A C 1
ATOM 710 O O . ALA A 1 87 ? -1.166 -8.922 5.414 1.00 95.44 87 ALA A O 1
ATOM 711 N N . SER A 1 88 ? -2.519 -9.070 7.186 1.00 94.62 88 S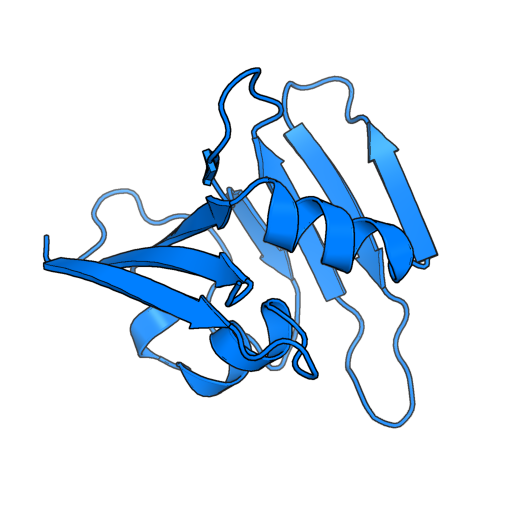ER A N 1
ATOM 712 C CA . SER A 1 88 ? -2.835 -10.489 6.953 1.00 94.62 88 SER A CA 1
ATOM 713 C C . SER A 1 88 ? -3.728 -10.739 5.735 1.00 94.62 88 SER A C 1
ATOM 715 O O . SER A 1 88 ? -3.853 -11.876 5.289 1.00 94.62 88 SER A O 1
ATOM 717 N N . ASP A 1 89 ? -4.392 -9.700 5.241 1.00 94.88 89 ASP A N 1
ATOM 718 C CA . ASP A 1 89 ? -5.354 -9.717 4.138 1.00 94.88 89 ASP A CA 1
ATOM 719 C C . ASP A 1 89 ? -4.783 -9.172 2.818 1.00 94.88 89 ASP A C 1
ATOM 721 O O . ASP A 1 89 ? -5.431 -9.287 1.780 1.00 94.88 89 ASP A O 1
ATOM 725 N N . ILE A 1 90 ? -3.559 -8.637 2.821 1.00 95.88 90 ILE A N 1
ATOM 726 C CA . ILE A 1 90 ? -2.873 -8.136 1.624 1.00 95.88 90 ILE A CA 1
ATOM 727 C C . ILE A 1 90 ? -1.744 -9.101 1.256 1.00 95.88 90 ILE A C 1
ATOM 729 O O . ILE A 1 90 ? -0.907 -9.457 2.078 1.00 95.88 90 ILE A O 1
ATOM 733 N N . SER A 1 91 ? -1.700 -9.531 -0.008 1.00 94.62 91 SER A N 1
ATOM 734 C CA . SER A 1 91 ? -0.700 -10.515 -0.457 1.00 94.62 91 SER A CA 1
ATOM 735 C C . SER A 1 91 ? 0.678 -9.906 -0.751 1.00 94.62 91 SER A C 1
ATOM 737 O O . SER A 1 91 ? 1.671 -10.632 -0.817 1.00 94.62 91 SER A O 1
ATOM 739 N N . PHE A 1 92 ? 0.756 -8.586 -0.951 1.00 94.69 92 PHE A N 1
ATOM 740 C CA . PHE A 1 92 ? 2.027 -7.870 -1.070 1.00 94.69 92 PHE A CA 1
ATOM 741 C C . PHE A 1 92 ? 2.663 -7.719 0.314 1.00 94.69 92 PHE A C 1
ATOM 743 O O . PHE A 1 92 ? 2.059 -7.112 1.191 1.00 94.69 92 PHE A O 1
ATOM 750 N N . ASN A 1 93 ? 3.890 -8.216 0.478 1.00 91.38 93 ASN A N 1
ATOM 751 C CA . ASN A 1 93 ? 4.662 -8.032 1.708 1.00 91.38 93 ASN A CA 1
ATOM 752 C C . ASN A 1 93 ? 5.832 -7.078 1.481 1.00 91.38 93 ASN A C 1
ATOM 754 O O . ASN A 1 93 ? 5.901 -6.037 2.115 1.00 91.38 93 ASN A O 1
ATOM 758 N N . TYR A 1 94 ? 6.720 -7.402 0.542 1.00 93.38 94 TYR A N 1
ATOM 759 C CA . TYR A 1 94 ? 7.878 -6.590 0.171 1.00 93.38 94 TYR A CA 1
ATOM 760 C C . TYR A 1 94 ? 7.959 -6.461 -1.343 1.00 93.38 94 TYR A C 1
ATOM 762 O O . TYR A 1 94 ? 7.498 -7.345 -2.067 1.00 93.38 94 TYR A O 1
ATOM 770 N N . GLU A 1 95 ? 8.603 -5.399 -1.819 1.00 89.62 95 GLU A N 1
ATOM 771 C CA . GLU A 1 95 ? 8.875 -5.263 -3.244 1.00 89.62 95 GLU A CA 1
ATOM 772 C C . GLU A 1 95 ? 9.772 -6.402 -3.780 1.00 89.62 95 GLU A C 1
ATOM 774 O O . GLU A 1 95 ? 10.856 -6.652 -3.243 1.00 89.62 95 GLU A O 1
ATOM 779 N N . PRO A 1 96 ? 9.364 -7.104 -4.852 1.00 91.81 96 PRO A N 1
ATOM 780 C CA . PRO A 1 96 ? 10.214 -8.100 -5.493 1.00 91.81 96 PRO A CA 1
ATOM 781 C C . PRO A 1 96 ? 11.312 -7.426 -6.327 1.00 91.81 96 PRO A C 1
ATOM 783 O O . PRO A 1 96 ? 11.151 -6.313 -6.837 1.00 91.81 96 PRO A O 1
ATOM 786 N N . SER A 1 97 ? 12.431 -8.128 -6.522 1.00 90.81 97 SER A N 1
ATOM 787 C CA . SER A 1 97 ? 13.527 -7.662 -7.380 1.00 90.81 97 SER A CA 1
ATOM 788 C C . SER A 1 97 ? 13.190 -7.711 -8.876 1.00 90.81 97 SER A C 1
ATOM 790 O O . SER A 1 97 ? 13.709 -6.895 -9.635 1.00 90.81 97 SER A O 1
ATOM 792 N N . ASP A 1 98 ? 12.325 -8.642 -9.292 1.00 91.88 98 ASP A N 1
ATOM 793 C CA . ASP A 1 98 ? 11.899 -8.844 -10.683 1.00 91.88 98 ASP A CA 1
ATOM 794 C C . ASP A 1 98 ? 10.376 -9.073 -10.763 1.00 91.88 98 ASP A C 1
ATOM 796 O O . ASP A 1 98 ? 9.927 -10.213 -10.893 1.00 91.88 98 ASP A O 1
ATOM 800 N N . PRO A 1 99 ? 9.552 -8.014 -10.628 1.00 92.81 99 PRO A N 1
ATOM 801 C CA . PRO A 1 99 ? 8.102 -8.156 -10.653 1.00 92.81 99 PRO A CA 1
ATOM 802 C C . PRO A 1 99 ? 7.577 -8.476 -12.051 1.00 92.81 99 PRO A C 1
ATOM 804 O O . PRO A 1 99 ? 8.008 -7.922 -13.072 1.00 92.81 99 PRO A O 1
ATOM 807 N N . LYS A 1 100 ? 6.492 -9.246 -12.101 1.00 92.38 100 LYS A N 1
ATOM 808 C CA . LYS A 1 100 ? 5.718 -9.419 -13.339 1.00 92.38 100 LYS A CA 1
ATOM 809 C C . LYS A 1 100 ? 4.828 -8.216 -13.637 1.00 92.38 100 LYS A C 1
ATOM 811 O O . LYS A 1 100 ? 4.650 -7.878 -14.816 1.00 92.38 100 LYS A O 1
ATOM 816 N N . HIS A 1 101 ? 4.319 -7.561 -12.594 1.00 94.00 101 HIS A N 1
ATOM 817 C CA . HIS A 1 101 ? 3.339 -6.477 -12.678 1.00 94.00 101 HIS A CA 1
ATOM 818 C C . HIS A 1 101 ? 3.844 -5.180 -12.036 1.00 94.00 101 HIS A C 1
ATOM 820 O O . HIS A 1 101 ? 4.596 -5.192 -11.066 1.00 94.00 101 HIS A O 1
ATOM 826 N N . ILE A 1 102 ? 3.395 -4.043 -12.563 1.00 96.31 102 ILE A N 1
ATOM 827 C CA . ILE A 1 102 ? 3.437 -2.757 -11.874 1.00 96.31 102 ILE A CA 1
ATOM 828 C C . ILE A 1 102 ? 2.014 -2.216 -11.807 1.00 96.31 102 ILE A C 1
ATOM 830 O O . ILE A 1 102 ? 1.390 -1.988 -12.848 1.00 96.31 102 ILE A O 1
ATOM 834 N N . PHE A 1 103 ? 1.545 -1.956 -10.594 1.00 96.88 103 PHE A N 1
ATOM 835 C CA . PHE A 1 103 ? 0.240 -1.374 -10.329 1.00 96.88 103 PHE A CA 1
ATOM 836 C C . PHE A 1 103 ? 0.378 0.069 -9.857 1.00 96.88 103 PHE A C 1
ATOM 838 O O . PHE A 1 103 ? 1.120 0.367 -8.922 1.00 96.88 103 PHE A O 1
ATOM 845 N N . PHE A 1 104 ? -0.357 0.965 -10.507 1.00 97.50 104 PHE A N 1
ATOM 846 C CA . PHE A 1 104 ? -0.441 2.380 -10.168 1.00 97.50 104 PHE A CA 1
ATOM 847 C C . PHE A 1 104 ? -1.838 2.678 -9.627 1.00 97.50 104 PHE A C 1
ATOM 849 O O . PHE A 1 104 ? -2.795 2.752 -10.395 1.00 97.50 104 PHE A O 1
ATOM 856 N N . LEU A 1 105 ? -1.972 2.863 -8.315 1.00 97.69 105 LEU A N 1
ATOM 857 C CA . LEU A 1 105 ? -3.257 3.145 -7.679 1.00 97.69 105 LEU A CA 1
ATOM 858 C C . LEU A 1 105 ? -3.436 4.653 -7.491 1.00 97.69 105 LEU A C 1
ATOM 860 O O . LEU A 1 105 ? -2.638 5.317 -6.825 1.00 97.69 105 LEU A O 1
ATOM 864 N N . LYS A 1 106 ? -4.522 5.194 -8.043 1.00 97.56 106 LYS A N 1
ATOM 865 C CA . LYS A 1 106 ? -4.918 6.604 -7.912 1.00 97.56 106 LYS A CA 1
ATOM 866 C C . LYS A 1 106 ? -6.388 6.685 -7.523 1.00 97.56 106 LYS A C 1
ATOM 868 O O . LYS A 1 106 ? -7.194 5.924 -8.044 1.00 97.56 106 LYS A O 1
ATOM 873 N N . MET A 1 107 ? -6.764 7.622 -6.651 1.00 97.25 107 MET A N 1
ATOM 874 C CA . MET A 1 107 ? -8.190 7.875 -6.392 1.00 97.25 107 MET A CA 1
ATOM 875 C C . MET A 1 107 ? -8.886 8.385 -7.660 1.00 97.25 107 MET A C 1
ATOM 877 O O . MET A 1 107 ? -8.324 9.240 -8.350 1.00 97.25 107 MET A O 1
ATOM 881 N N . ALA A 1 108 ? -10.097 7.898 -7.935 1.00 94.31 108 ALA A N 1
ATOM 882 C CA . ALA A 1 108 ? -10.965 8.424 -8.985 1.00 94.31 108 ALA A CA 1
ATOM 883 C C . ALA A 1 108 ? -11.325 9.899 -8.711 1.00 94.31 108 ALA A C 1
ATOM 885 O O . ALA A 1 108 ? -11.606 10.272 -7.568 1.00 94.31 108 ALA A O 1
ATOM 886 N N . GLU A 1 109 ? -11.278 10.725 -9.758 1.00 81.12 109 GLU A N 1
ATOM 887 C CA . GLU A 1 109 ? -11.604 12.163 -9.723 1.00 81.12 109 GLU A CA 1
ATOM 888 C C . GLU A 1 109 ? -13.110 12.413 -9.827 1.00 81.12 109 GLU A C 1
ATOM 890 O O . GLU A 1 109 ? -13.784 11.669 -10.573 1.00 81.12 109 GLU A O 1
#

Foldseek 3Di:
DAEDEAAAEPPDQPVVVQLVCPPLQQQEKEKEFQQNVVVQVVQFPDWDDDPPQWIWTWDDCDPVFHTKIWIWGPDPDRIIITAAMDGPSGNHGGHDPDGPYYYYYYYDD

Sequence (109 aa):
MLKEITYVPQDKCPLDVLAEMGAESSDAWIYLHENAIKKLAKSADHHLPSCTGFIEMEWKETEKYPKTLLHYEDTATQWHKVLYINASDISFNYEPSDPKHIFFLKMAE

Mean predicted aligned error: 3.61 Å

Nearest PDB structures (foldseek):
  1v5s-assembly1_A  TM=5.447E-01  e=2.396E+00  Mus musculus
  6l22-assembly1_A  TM=5.644E-01  e=4.219E+00  Homo sapiens
  7q2p-assembly1_BBB  TM=2.070E-01  e=3.962E+00  Bos taurus
  7q2n-assembly1_AAA  TM=1.964E-01  e=6.552E+00  Bos taurus

Solvent-accessible surface area (backbone atoms only — not comparable to full-atom values): 5894 Å² total; per-residue (Å²): 113,50,78,49,80,46,69,33,54,80,91,53,58,67,64,59,56,44,29,70,50,27,73,66,40,40,44,19,43,43,28,38,23,52,67,34,48,57,54,50,63,75,70,39,78,40,79,44,82,45,101,78,60,30,34,39,38,34,36,72,63,52,100,89,44,67,42,32,39,41,33,28,44,65,60,99,58,61,62,29,44,46,51,34,36,49,38,91,66,37,48,35,46,53,55,54,97,78,39,56,34,36,43,37,39,33,56,50,132

pLDDT: mean 92.71, std 6.15, range [60.75, 97.94]

Radius of gyration: 12.89 Å; Cα contacts (8 Å, |Δi|>4): 234; chains: 1; bounding box: 31×28×32 Å